Protein AF-A0A853IKZ6-F1 (afdb_monomer_lite)

Sequence (160 aa):
MAKYTKQQKENILKLLFPPENKSVPVVHKLTGIPQSTLHTWKAKVRSQQVNMPKEIPIQSWSSEQKLNVIIETAALSQPELAAYCRKKGLYVEQVDQWKREFIQPEQPSQKLKKSLQVEKQRCQQLEKELKRKEKALAEAAALLVLQKKAQSIWGQDEEA

Radius of gyration: 36.3 Å; chains: 1; bounding box: 66×55×92 Å

Structure (mmCIF, N/CA/C/O backbone):
data_AF-A0A853IKZ6-F1
#
_entry.id   AF-A0A853IKZ6-F1
#
loop_
_atom_site.group_PDB
_atom_site.id
_atom_site.type_symbol
_atom_site.label_atom_id
_atom_site.label_alt_id
_atom_site.label_comp_id
_atom_site.label_asym_id
_atom_site.label_entity_id
_atom_site.label_seq_id
_atom_site.pdbx_PDB_ins_code
_atom_site.Cartn_x
_atom_site.Cartn_y
_atom_site.Cartn_z
_atom_site.occupancy
_atom_site.B_iso_or_equiv
_atom_site.auth_seq_id
_atom_site.auth_comp_id
_atom_site.auth_asym_id
_atom_site.auth_atom_id
_atom_site.pdbx_PDB_model_num
ATOM 1 N N . MET A 1 1 ? 34.166 -40.685 -11.150 1.00 50.84 1 MET A N 1
ATOM 2 C CA . MET A 1 1 ? 33.201 -39.669 -11.634 1.00 50.84 1 MET A CA 1
ATOM 3 C C . MET A 1 1 ? 33.925 -38.739 -12.594 1.00 50.84 1 MET A C 1
ATOM 5 O O . MET A 1 1 ? 34.926 -38.157 -12.191 1.00 50.84 1 MET A O 1
ATOM 9 N N . ALA A 1 2 ? 33.485 -38.644 -13.852 1.00 55.88 2 ALA A N 1
ATOM 10 C CA . ALA A 1 2 ? 34.107 -37.749 -14.828 1.00 55.88 2 ALA A CA 1
ATOM 11 C C . ALA A 1 2 ? 33.968 -36.289 -14.360 1.00 55.88 2 ALA A C 1
ATOM 13 O O . ALA A 1 2 ? 32.857 -35.794 -14.165 1.00 55.88 2 ALA A O 1
ATOM 14 N N . LYS A 1 3 ? 35.097 -35.616 -14.119 1.00 70.88 3 LYS A N 1
ATOM 15 C CA . LYS A 1 3 ? 35.133 -34.206 -13.720 1.00 70.88 3 LYS A CA 1
ATOM 16 C C . LYS A 1 3 ? 35.151 -33.352 -14.989 1.00 70.88 3 LYS A C 1
ATOM 18 O O . LYS A 1 3 ? 36.204 -33.161 -15.583 1.00 70.88 3 LYS A O 1
ATOM 23 N N . TYR A 1 4 ? 33.988 -32.867 -15.417 1.00 79.75 4 TYR A N 1
ATOM 24 C CA . TYR A 1 4 ? 33.901 -31.892 -16.509 1.00 79.75 4 TYR A CA 1
ATOM 25 C C . TYR A 1 4 ? 34.461 -30.540 -16.053 1.00 79.75 4 TYR A C 1
ATOM 27 O O . TYR A 1 4 ? 34.154 -30.088 -14.945 1.00 79.75 4 TYR A O 1
ATOM 35 N N . THR A 1 5 ? 35.267 -29.881 -16.888 1.00 83.75 5 THR A N 1
ATOM 36 C CA . THR A 1 5 ? 35.799 -28.555 -16.549 1.00 83.75 5 THR A CA 1
ATOM 37 C C . THR A 1 5 ? 34.693 -27.498 -16.611 1.00 83.75 5 THR A C 1
ATOM 39 O O . THR A 1 5 ? 33.696 -27.646 -17.325 1.00 83.75 5 THR A O 1
ATOM 42 N N . LYS A 1 6 ? 34.848 -26.404 -15.851 1.00 81.31 6 LYS A N 1
ATOM 43 C CA . LYS A 1 6 ? 33.862 -25.306 -15.831 1.00 81.31 6 LYS A CA 1
ATOM 44 C C . LYS A 1 6 ? 33.639 -24.722 -17.2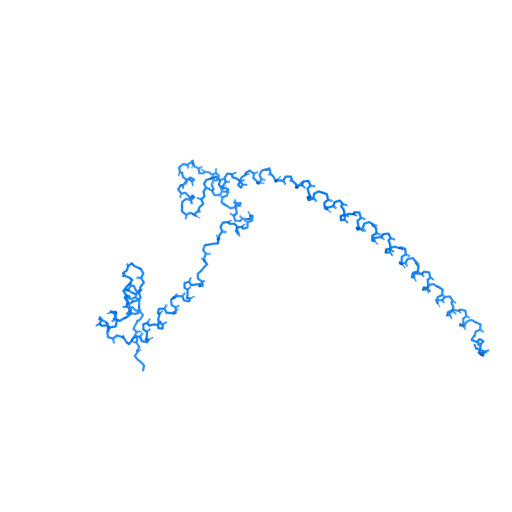34 1.00 81.31 6 LYS A C 1
ATOM 46 O O . LYS A 1 6 ? 32.497 -24.565 -17.652 1.00 81.31 6 LYS A O 1
ATOM 51 N N . GLN A 1 7 ? 34.725 -24.536 -17.986 1.00 82.44 7 GLN A N 1
ATOM 52 C CA . GLN A 1 7 ? 34.704 -24.028 -19.361 1.00 82.44 7 GLN A CA 1
ATOM 53 C C . GLN A 1 7 ? 33.936 -24.947 -20.323 1.00 82.44 7 GLN A C 1
ATOM 55 O O . GLN A 1 7 ? 33.143 -24.475 -21.135 1.00 82.44 7 GLN A O 1
ATOM 60 N N . GLN A 1 8 ? 34.111 -26.268 -20.207 1.00 83.44 8 GLN A N 1
ATOM 61 C CA . GLN A 1 8 ? 33.361 -27.230 -21.020 1.00 83.44 8 GLN A CA 1
ATOM 62 C C . GLN A 1 8 ? 31.861 -27.132 -20.743 1.00 83.44 8 GLN A C 1
ATOM 64 O O . GLN A 1 8 ? 31.060 -27.045 -21.672 1.00 83.44 8 GLN A O 1
ATOM 69 N N . LYS A 1 9 ? 31.477 -27.088 -19.462 1.00 86.31 9 LYS A N 1
ATOM 70 C CA . LYS A 1 9 ? 30.076 -26.965 -19.055 1.00 86.31 9 LYS A CA 1
ATOM 71 C C . LYS A 1 9 ? 29.431 -25.684 -19.591 1.00 86.31 9 LYS A C 1
ATOM 73 O O . LYS A 1 9 ? 28.305 -25.740 -20.073 1.00 86.31 9 LYS A O 1
ATOM 78 N N . GLU A 1 10 ? 30.127 -24.553 -19.534 1.00 84.44 10 GLU A N 1
ATOM 79 C CA . GLU A 1 10 ? 29.625 -23.270 -20.043 1.00 84.44 10 GLU A CA 1
ATOM 80 C C . GLU A 1 10 ? 29.400 -23.290 -21.556 1.00 84.44 10 GLU A C 1
ATOM 82 O O . GLU A 1 10 ? 28.337 -22.876 -22.019 1.00 84.44 10 GLU A O 1
ATOM 87 N N . ASN A 1 11 ? 30.342 -23.835 -22.329 1.00 85.88 11 ASN A N 1
ATOM 88 C CA . ASN A 1 11 ? 30.188 -23.955 -23.780 1.00 85.88 11 ASN A CA 1
ATOM 89 C C . ASN A 1 11 ? 28.994 -24.841 -24.157 1.00 85.88 11 ASN A C 1
ATOM 91 O O . ASN A 1 11 ? 28.227 -24.497 -25.049 1.00 85.88 11 ASN A O 1
ATOM 95 N N . ILE A 1 12 ? 28.779 -25.939 -23.434 1.00 87.00 12 ILE A N 1
ATOM 96 C CA . ILE A 1 12 ? 27.642 -26.841 -23.662 1.00 87.00 12 ILE A CA 1
ATOM 97 C C . ILE A 1 12 ? 26.314 -26.169 -23.305 1.00 87.00 12 ILE A C 1
ATOM 99 O O . ILE A 1 12 ? 25.321 -26.341 -24.010 1.00 87.00 12 ILE A O 1
ATOM 103 N N . LEU A 1 13 ? 26.285 -25.385 -22.227 1.00 84.94 13 LEU A N 1
ATOM 104 C CA . LEU A 1 13 ? 25.100 -24.619 -21.852 1.00 84.94 13 LEU A CA 1
ATOM 105 C C . LEU A 1 13 ? 24.757 -23.562 -22.914 1.00 84.94 13 LEU A C 1
ATOM 107 O O . LEU A 1 13 ? 23.584 -23.421 -23.238 1.00 84.94 13 LEU A O 1
ATOM 111 N N . LYS A 1 14 ? 25.742 -22.902 -23.539 1.00 85.62 14 LYS A N 1
ATOM 112 C CA . LYS A 1 14 ? 25.490 -21.978 -24.664 1.00 85.62 14 LYS A CA 1
ATOM 113 C C . LYS A 1 14 ? 24.804 -22.656 -25.859 1.00 85.62 14 LYS A C 1
ATOM 115 O O . LYS A 1 14 ? 23.977 -22.027 -26.504 1.00 85.62 14 LYS A O 1
ATOM 120 N N . LEU A 1 15 ? 25.101 -23.932 -26.122 1.00 85.00 15 LEU A N 1
ATOM 121 C CA . LEU A 1 15 ? 24.449 -24.708 -27.190 1.00 85.00 15 LEU A CA 1
ATOM 122 C C . LEU A 1 15 ? 22.997 -25.093 -26.837 1.00 85.00 15 LEU A C 1
ATOM 124 O O . LEU A 1 15 ? 22.147 -25.189 -27.719 1.00 85.00 15 LEU A O 1
ATOM 128 N N . LEU A 1 16 ? 22.713 -25.356 -25.554 1.00 85.06 16 LEU A N 1
ATOM 129 C CA . LEU A 1 16 ? 21.414 -25.848 -25.063 1.00 85.06 16 LEU A CA 1
ATOM 130 C C . LEU A 1 16 ? 20.370 -24.749 -24.802 1.00 85.06 16 LEU A C 1
ATOM 132 O O . LEU A 1 16 ? 19.183 -25.060 -24.679 1.00 85.06 16 LEU A O 1
ATOM 136 N N . PHE A 1 17 ? 20.804 -23.499 -24.660 1.00 83.19 17 PHE A N 1
ATOM 137 C CA . PHE A 1 17 ? 19.967 -22.330 -24.377 1.00 83.19 17 PHE A CA 1
ATOM 138 C C . PHE A 1 17 ? 19.986 -21.354 -25.577 1.00 83.19 17 PHE A C 1
ATOM 140 O O . PHE A 1 17 ? 20.778 -21.544 -26.503 1.00 83.19 17 PHE A O 1
ATOM 147 N N . PRO A 1 18 ? 19.095 -20.341 -25.639 1.00 80.19 18 PRO A N 1
ATOM 148 C CA . PRO A 1 18 ? 19.155 -19.317 -26.686 1.00 80.19 18 PRO A CA 1
ATOM 149 C C . PRO A 1 18 ? 20.546 -18.659 -26.733 1.00 80.19 18 PRO A C 1
ATOM 151 O O . PRO A 1 18 ? 21.093 -18.368 -25.664 1.00 80.19 18 PRO A O 1
ATOM 154 N N . PRO A 1 19 ? 21.137 -18.429 -27.924 1.00 67.44 19 PRO A N 1
ATOM 155 C CA . PRO A 1 19 ? 20.486 -18.311 -29.238 1.00 67.44 19 PRO A CA 1
ATOM 156 C C . PRO A 1 19 ? 20.360 -19.599 -30.076 1.00 67.44 19 PRO A C 1
ATOM 158 O O . PRO A 1 19 ? 19.523 -19.632 -30.970 1.00 67.44 19 PRO A O 1
ATOM 161 N N . GLU A 1 20 ? 21.137 -20.659 -29.820 1.00 77.81 20 GLU A N 1
ATOM 162 C CA . GLU A 1 20 ? 21.135 -21.853 -30.690 1.00 77.81 20 GLU A CA 1
ATOM 163 C C . GLU A 1 20 ? 20.024 -22.866 -30.368 1.00 77.81 20 GLU A C 1
ATOM 165 O O . GLU A 1 20 ? 19.547 -23.558 -31.266 1.00 77.81 20 GLU A O 1
ATOM 170 N N . ASN A 1 21 ? 19.618 -22.966 -29.095 1.00 83.31 21 ASN A N 1
ATOM 171 C CA . ASN A 1 21 ? 18.504 -23.802 -28.620 1.00 83.31 21 ASN A CA 1
ATOM 172 C C . ASN A 1 21 ? 18.532 -25.271 -29.124 1.00 83.31 21 ASN A C 1
ATOM 174 O O . ASN A 1 21 ? 17.495 -25.852 -29.460 1.00 83.31 21 ASN A O 1
ATOM 178 N N . LYS A 1 22 ? 19.719 -25.894 -29.190 1.00 85.88 22 LYS A N 1
ATOM 179 C CA . LYS A 1 22 ? 19.891 -27.274 -29.678 1.00 85.88 22 LYS A CA 1
ATOM 180 C C . LYS A 1 22 ? 19.299 -28.294 -28.699 1.00 85.88 22 LYS A C 1
ATOM 182 O O . LYS A 1 22 ? 19.368 -28.148 -27.478 1.00 85.88 22 LYS A O 1
ATOM 187 N N . SER A 1 23 ? 18.741 -29.381 -29.238 1.00 85.75 23 SER A N 1
ATOM 188 C CA . SER A 1 23 ? 18.149 -30.454 -28.429 1.00 85.75 23 SER A CA 1
ATOM 189 C C . SER A 1 23 ? 19.218 -31.312 -27.734 1.00 85.75 23 SER A C 1
ATOM 191 O O . SER A 1 23 ? 20.303 -31.538 -28.273 1.00 85.75 23 SER A O 1
ATOM 193 N N . VAL A 1 24 ? 18.900 -31.842 -26.548 1.00 87.12 24 VAL A N 1
ATOM 194 C CA . VAL A 1 24 ? 19.815 -32.668 -25.733 1.00 87.12 24 VAL A CA 1
ATOM 195 C C . VAL A 1 24 ? 20.404 -33.863 -26.508 1.00 87.12 24 VAL A C 1
ATOM 197 O O . VAL A 1 24 ? 21.612 -34.082 -26.402 1.00 87.12 24 VAL A O 1
ATOM 200 N N . PRO A 1 25 ? 19.641 -34.597 -27.346 1.00 87.25 25 PRO A N 1
ATOM 201 C CA . PRO A 1 25 ? 20.189 -35.686 -28.153 1.00 87.25 25 PRO A CA 1
ATOM 202 C C . PRO A 1 25 ? 21.209 -35.222 -29.201 1.00 87.25 25 PRO A C 1
ATOM 204 O O . PRO A 1 25 ? 22.153 -35.950 -29.496 1.00 87.25 25 PRO A O 1
ATOM 207 N N . VAL A 1 26 ? 21.056 -34.010 -29.746 1.00 87.19 26 VAL A N 1
ATOM 208 C CA . VAL A 1 26 ? 21.999 -33.433 -30.720 1.00 87.19 26 VAL A CA 1
ATOM 209 C C . VAL A 1 26 ? 23.306 -33.071 -30.022 1.00 87.19 26 VAL A C 1
ATOM 211 O O . VAL A 1 26 ? 24.382 -33.437 -30.484 1.00 87.19 26 VAL A O 1
ATOM 214 N N . VAL A 1 27 ? 23.222 -32.426 -28.859 1.00 87.31 27 VAL A N 1
ATOM 215 C CA . VAL A 1 27 ? 24.400 -32.060 -28.059 1.00 87.31 27 VAL A CA 1
ATOM 216 C C . VAL A 1 27 ? 25.133 -33.298 -27.535 1.00 87.31 27 VAL A C 1
ATOM 218 O O . VAL A 1 27 ? 26.362 -33.313 -27.514 1.00 87.31 27 VAL A O 1
ATOM 221 N N . HIS A 1 28 ? 24.408 -34.363 -27.189 1.00 89.50 28 HIS A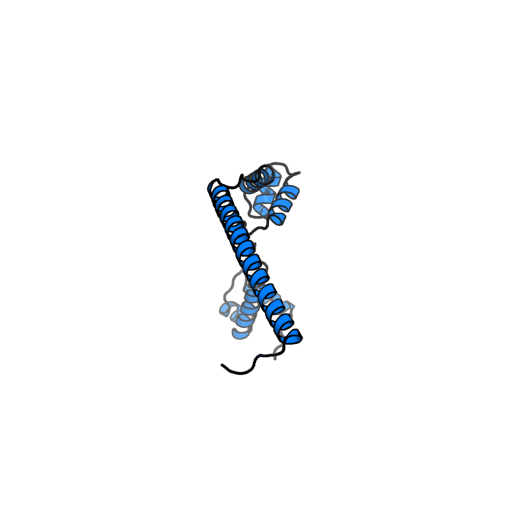 N 1
ATOM 222 C CA . HIS A 1 28 ? 24.997 -35.657 -26.840 1.00 89.50 28 HIS A CA 1
ATOM 223 C C . HIS A 1 28 ? 25.836 -36.232 -27.988 1.00 89.50 28 HIS A C 1
ATOM 225 O O . HIS A 1 28 ? 26.990 -36.589 -27.766 1.00 89.50 28 HIS A O 1
ATOM 231 N N . LYS A 1 29 ? 25.300 -36.253 -29.218 1.00 88.50 29 LYS A N 1
ATOM 232 C CA . LYS A 1 29 ? 26.039 -36.728 -30.401 1.00 88.50 29 LYS A CA 1
ATOM 233 C C . LYS A 1 29 ? 27.295 -35.898 -30.684 1.00 88.50 29 LYS A C 1
ATOM 235 O O . LYS A 1 29 ? 28.299 -36.455 -31.101 1.00 88.50 29 LYS A O 1
ATOM 240 N N . LEU A 1 30 ? 27.243 -34.588 -30.442 1.00 85.38 30 LEU A N 1
ATOM 241 C CA . LEU A 1 30 ? 28.361 -33.675 -30.705 1.00 85.38 30 LEU A CA 1
ATOM 242 C C . LEU A 1 30 ? 29.462 -33.717 -29.636 1.00 85.38 30 LEU A C 1
ATOM 244 O O . LEU A 1 30 ? 30.624 -33.492 -29.950 1.00 85.38 30 LEU A O 1
ATOM 248 N N . THR A 1 31 ? 29.104 -33.949 -28.372 1.00 84.50 31 THR A N 1
ATOM 249 C CA . THR A 1 31 ? 30.030 -33.792 -27.232 1.00 84.50 31 THR A CA 1
ATOM 250 C C . THR A 1 31 ? 30.366 -35.101 -26.523 1.00 84.50 31 THR A C 1
ATOM 252 O O . THR A 1 31 ? 31.252 -35.123 -25.673 1.00 84.50 31 THR A O 1
ATOM 255 N N . GLY A 1 32 ? 29.646 -36.187 -26.823 1.00 84.06 32 GLY A N 1
ATOM 256 C CA . GLY A 1 32 ? 29.798 -37.490 -26.172 1.00 84.06 32 GLY A CA 1
ATOM 257 C C . GLY A 1 32 ? 29.321 -37.532 -24.714 1.00 84.06 32 GLY A C 1
ATOM 258 O O . GLY A 1 32 ? 29.459 -38.554 -24.047 1.00 84.06 32 GLY A O 1
ATOM 259 N N . ILE A 1 33 ? 28.753 -36.443 -24.185 1.00 87.19 33 ILE A N 1
ATOM 260 C CA . ILE A 1 33 ? 28.336 -36.357 -22.779 1.00 87.19 33 ILE A CA 1
ATOM 261 C C . ILE A 1 33 ? 26.990 -37.047 -22.585 1.00 87.19 33 ILE A C 1
ATOM 263 O O . ILE A 1 33 ? 26.066 -36.749 -23.342 1.00 87.19 33 ILE A O 1
ATOM 267 N N . PRO A 1 34 ? 26.828 -37.908 -21.562 1.00 90.19 34 PRO A N 1
ATOM 268 C CA . PRO A 1 34 ? 25.575 -38.610 -21.309 1.00 90.19 34 PRO A CA 1
ATOM 269 C C . PRO A 1 34 ? 24.367 -37.673 -21.246 1.00 90.19 34 PRO A C 1
ATOM 271 O O . PRO A 1 34 ? 24.408 -36.618 -20.604 1.00 90.19 34 PRO A O 1
ATOM 274 N N . GLN A 1 35 ? 23.262 -38.088 -21.868 1.00 88.31 35 GLN A N 1
ATOM 275 C CA . GLN A 1 35 ? 22.023 -37.304 -21.898 1.00 88.31 35 GLN A CA 1
ATOM 276 C C . GLN A 1 35 ? 21.519 -36.963 -20.486 1.00 88.31 35 GLN A C 1
ATOM 278 O O . GLN A 1 35 ? 21.061 -35.846 -20.252 1.00 88.31 35 GLN A O 1
ATOM 283 N N . SER A 1 36 ? 21.680 -37.872 -19.519 1.00 87.88 36 SER A N 1
ATOM 284 C CA . SER A 1 36 ? 21.314 -37.664 -18.108 1.00 87.88 36 SER A CA 1
ATOM 285 C C . SER A 1 36 ? 22.020 -36.456 -17.475 1.00 87.88 36 SER A C 1
ATOM 287 O O . SER A 1 36 ? 21.391 -35.655 -16.775 1.00 87.88 36 SER A O 1
ATOM 289 N N . THR A 1 37 ? 23.305 -36.261 -17.777 1.00 88.81 37 THR A N 1
ATOM 290 C CA . THR A 1 37 ? 24.100 -35.119 -17.305 1.00 88.81 37 THR A CA 1
ATOM 291 C C . THR A 1 37 ? 23.611 -33.813 -17.932 1.00 88.81 37 THR A C 1
ATOM 293 O O . THR A 1 37 ? 23.432 -32.818 -17.228 1.00 88.81 37 THR A O 1
ATOM 296 N N . LEU A 1 38 ? 23.330 -33.823 -19.239 1.00 88.69 38 LEU A N 1
ATOM 297 C CA . LEU A 1 38 ? 22.808 -32.661 -19.965 1.00 88.69 38 LEU A CA 1
ATOM 298 C C . LEU A 1 38 ? 21.415 -32.252 -19.457 1.00 88.69 38 LEU A C 1
ATOM 300 O O . LEU A 1 38 ? 21.166 -31.066 -19.235 1.00 88.69 38 LEU A O 1
ATOM 304 N N . HIS A 1 39 ? 20.528 -33.220 -19.196 1.00 89.62 39 HIS A N 1
ATOM 305 C CA . HIS A 1 39 ? 19.215 -32.974 -18.591 1.00 89.62 39 HIS A CA 1
ATOM 306 C C . HIS A 1 39 ? 19.335 -32.373 -17.186 1.00 89.62 39 HIS A C 1
ATOM 308 O O . HIS A 1 39 ? 18.675 -31.375 -16.890 1.00 89.62 39 HIS A O 1
ATOM 314 N N . THR A 1 40 ? 20.229 -32.909 -16.351 1.00 89.06 40 THR A N 1
ATOM 315 C CA . THR A 1 40 ? 20.497 -32.381 -15.002 1.00 89.06 40 THR A CA 1
ATOM 316 C C . THR A 1 40 ? 21.009 -30.940 -15.048 1.00 89.06 40 THR A C 1
ATOM 318 O O . THR A 1 40 ? 20.573 -30.087 -14.272 1.00 89.06 40 THR A O 1
ATOM 321 N N . TRP A 1 41 ? 21.921 -30.623 -15.972 1.00 89.62 41 TRP A N 1
ATOM 322 C CA . TRP A 1 41 ? 22.443 -29.264 -16.127 1.00 89.62 41 TRP A CA 1
ATOM 323 C C . TRP A 1 41 ? 21.384 -28.284 -16.630 1.00 89.62 41 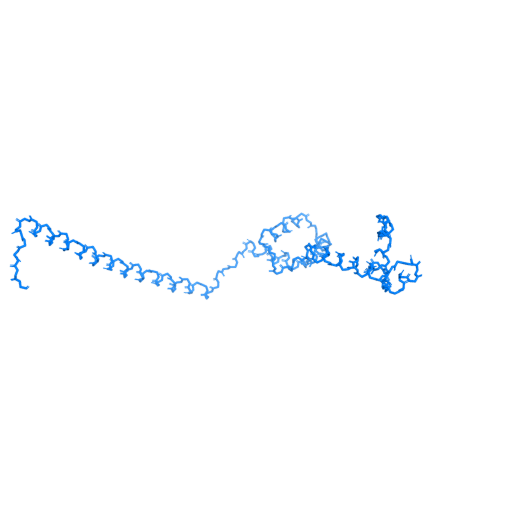TRP A C 1
ATOM 325 O O . TRP A 1 41 ? 21.276 -27.187 -16.081 1.00 89.62 41 TRP A O 1
ATOM 335 N N . LYS A 1 42 ? 20.561 -28.688 -17.605 1.00 86.50 42 LYS A N 1
ATOM 336 C CA . LYS A 1 42 ? 19.439 -27.882 -18.102 1.00 86.50 42 LYS A CA 1
ATOM 337 C C . LYS A 1 42 ? 18.418 -27.597 -16.998 1.00 86.50 42 LYS A C 1
ATOM 339 O O . LYS A 1 42 ? 17.971 -26.460 -16.866 1.00 86.50 42 LYS A O 1
ATOM 344 N N . ALA A 1 43 ? 18.097 -28.593 -16.171 1.00 84.94 43 ALA A N 1
ATOM 345 C CA . ALA A 1 43 ? 17.204 -28.431 -15.025 1.00 84.94 43 ALA A CA 1
ATOM 346 C C . ALA A 1 43 ? 17.772 -27.452 -13.984 1.00 84.94 43 ALA A C 1
ATOM 348 O O . ALA A 1 43 ? 17.054 -26.556 -13.547 1.00 84.94 43 ALA A O 1
ATOM 349 N N . LYS A 1 44 ? 19.069 -27.558 -13.657 1.00 85.06 44 LYS A N 1
ATOM 350 C CA . LYS A 1 44 ? 19.742 -26.673 -12.691 1.00 85.06 44 LYS A CA 1
ATOM 351 C C . LYS A 1 44 ? 19.777 -25.209 -13.140 1.00 85.06 44 LYS A C 1
ATOM 353 O O . LYS A 1 44 ? 19.602 -24.314 -12.319 1.00 85.06 44 LYS A O 1
ATOM 358 N N . VAL A 1 45 ? 19.990 -24.956 -14.431 1.00 82.44 45 VAL A N 1
ATOM 359 C CA . VAL A 1 45 ? 19.948 -23.590 -14.977 1.00 82.44 45 VAL A CA 1
ATOM 360 C C . VAL A 1 45 ? 18.515 -23.068 -15.011 1.00 82.44 45 VAL A C 1
ATOM 362 O O . VAL A 1 45 ? 18.281 -21.932 -14.621 1.00 82.44 45 VAL A O 1
ATOM 365 N N . ARG A 1 46 ? 17.532 -23.902 -15.374 1.00 79.25 46 ARG A N 1
ATOM 366 C CA . ARG A 1 46 ? 16.119 -23.500 -15.362 1.00 79.25 46 ARG A CA 1
ATOM 367 C C . ARG A 1 46 ? 15.629 -23.164 -13.953 1.00 79.25 46 ARG A C 1
ATOM 369 O O . ARG A 1 46 ? 14.944 -22.165 -13.788 1.00 79.25 46 ARG A O 1
ATOM 376 N N . SER A 1 47 ? 16.014 -23.934 -12.934 1.00 73.75 47 SER A N 1
ATOM 377 C CA . SER A 1 47 ? 15.689 -23.613 -11.537 1.00 73.75 47 SER A CA 1
ATOM 378 C C . SER A 1 47 ? 16.385 -22.336 -11.057 1.00 73.75 47 SER A C 1
ATOM 380 O O . SER A 1 47 ? 15.798 -21.566 -10.308 1.00 73.75 47 SER A O 1
ATOM 382 N N . GLN A 1 48 ? 17.613 -22.073 -11.515 1.00 69.12 48 GLN A N 1
ATOM 383 C CA . GLN A 1 48 ? 18.317 -20.820 -11.221 1.00 69.12 48 GLN A CA 1
ATOM 384 C C . GLN A 1 48 ? 17.693 -19.613 -11.941 1.00 69.12 48 GLN A C 1
ATOM 386 O O . GLN A 1 48 ? 17.571 -18.559 -11.332 1.00 69.12 48 GLN A O 1
ATOM 391 N N . GLN A 1 49 ? 17.231 -19.767 -13.186 1.00 58.66 49 GLN A N 1
ATOM 392 C CA . GLN A 1 49 ? 16.500 -18.725 -13.918 1.00 58.66 49 GLN A CA 1
ATOM 393 C C . GLN A 1 49 ? 15.109 -18.459 -13.330 1.00 58.66 49 GLN A C 1
ATOM 395 O O . GLN A 1 49 ? 14.651 -17.325 -13.355 1.00 58.66 49 GLN A O 1
ATOM 400 N N . VAL A 1 50 ? 14.437 -19.471 -12.771 1.00 56.44 50 VAL A N 1
ATOM 401 C CA . VAL A 1 50 ? 13.167 -19.286 -12.043 1.00 56.44 50 VAL A CA 1
ATOM 402 C C . VAL A 1 50 ? 13.370 -18.507 -10.735 1.00 56.44 50 VAL A C 1
ATOM 404 O O . VAL A 1 50 ? 12.459 -17.797 -10.322 1.00 56.44 50 VAL A O 1
ATOM 407 N N . ASN A 1 51 ? 14.564 -18.590 -10.136 1.00 53.25 51 ASN A N 1
ATOM 408 C CA . ASN A 1 51 ? 14.964 -17.818 -8.955 1.00 53.25 51 ASN A CA 1
ATOM 409 C C . ASN A 1 51 ? 15.593 -16.449 -9.280 1.00 53.25 51 ASN A C 1
ATOM 411 O O . ASN A 1 51 ? 15.928 -15.714 -8.352 1.00 53.25 51 ASN A O 1
ATOM 415 N N . MET A 1 52 ? 15.766 -16.082 -10.556 1.00 46.66 52 MET A N 1
ATOM 416 C CA . MET A 1 52 ? 16.021 -14.680 -10.898 1.00 46.66 52 MET A CA 1
ATOM 417 C C . MET A 1 52 ? 14.713 -13.905 -10.709 1.00 46.66 52 MET A C 1
ATOM 419 O O . MET A 1 52 ? 13.655 -14.442 -11.053 1.00 46.66 52 MET A O 1
ATOM 423 N N . PRO A 1 53 ? 14.746 -12.672 -10.167 1.00 45.31 53 PRO A N 1
ATOM 424 C CA . PRO A 1 53 ? 13.544 -11.866 -10.025 1.00 45.31 53 PRO A CA 1
ATOM 425 C C . PRO A 1 53 ? 12.900 -11.729 -11.404 1.00 45.31 53 PRO A C 1
ATOM 427 O O . PRO A 1 53 ? 13.455 -11.087 -12.294 1.00 45.31 53 PRO A O 1
ATOM 430 N N . LYS A 1 54 ? 11.756 -12.386 -11.608 1.00 54.00 54 LYS A N 1
ATOM 431 C CA . LYS A 1 54 ? 10.903 -12.093 -12.758 1.00 54.00 54 LYS A CA 1
ATOM 432 C C . LYS A 1 54 ? 10.548 -10.616 -12.651 1.00 54.00 54 LYS A C 1
ATOM 434 O O . LYS A 1 54 ? 10.223 -10.164 -11.553 1.00 54.00 54 LYS A O 1
ATOM 439 N N . GLU A 1 55 ? 10.647 -9.883 -13.757 1.00 55.62 55 GLU A N 1
ATOM 440 C CA . GLU A 1 55 ? 10.217 -8.487 -13.815 1.00 55.62 55 GLU A CA 1
ATOM 441 C C . GLU A 1 55 ? 8.819 -8.390 -13.199 1.00 55.62 55 GLU A C 1
ATOM 443 O O . GLU A 1 55 ? 7.876 -9.047 -13.646 1.00 55.62 55 GLU A O 1
ATOM 448 N N . ILE A 1 56 ? 8.732 -7.672 -12.078 1.00 58.59 56 ILE A N 1
ATOM 449 C CA . ILE A 1 56 ? 7.506 -7.548 -11.298 1.00 58.59 56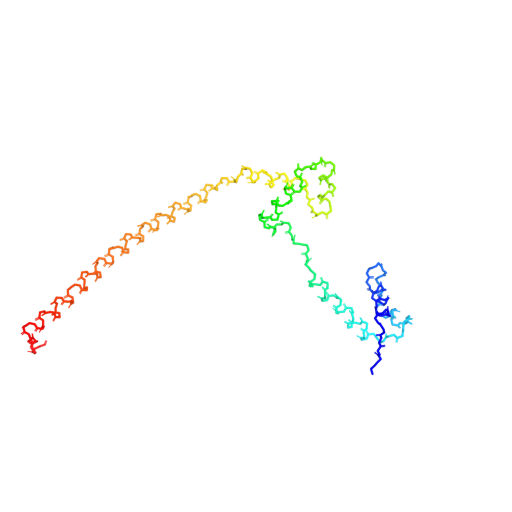 ILE A CA 1
ATOM 450 C C . ILE A 1 56 ? 6.472 -6.899 -12.224 1.00 58.59 56 ILE A C 1
ATOM 452 O O . ILE A 1 56 ? 6.761 -5.821 -12.759 1.00 58.59 56 ILE A O 1
ATOM 456 N N . PRO A 1 57 ? 5.286 -7.510 -12.425 1.00 63.19 57 PRO A N 1
ATOM 457 C CA . PRO A 1 57 ? 4.230 -6.895 -13.212 1.00 63.19 57 PRO A CA 1
ATOM 458 C C . PRO A 1 57 ? 3.983 -5.468 -12.727 1.00 63.19 57 PRO A C 1
ATOM 460 O O . PRO A 1 57 ? 3.903 -5.226 -11.522 1.00 63.19 57 PRO A O 1
ATOM 463 N N . ILE A 1 58 ? 3.840 -4.528 -13.656 1.00 63.34 58 ILE A N 1
ATOM 464 C CA . ILE A 1 58 ? 3.715 -3.085 -13.381 1.00 63.34 58 ILE A CA 1
ATOM 465 C C . ILE A 1 58 ? 2.575 -2.786 -12.386 1.00 63.34 58 ILE A C 1
ATOM 467 O O . ILE A 1 58 ? 2.655 -1.867 -11.574 1.00 63.34 58 ILE A O 1
ATOM 471 N N . GLN A 1 59 ? 1.533 -3.622 -12.386 1.00 63.06 59 GLN A N 1
ATOM 472 C CA . GLN A 1 59 ? 0.391 -3.545 -11.470 1.00 63.06 59 GLN A CA 1
ATOM 473 C C . GLN A 1 59 ? 0.738 -3.857 -10.000 1.00 63.06 59 GLN A C 1
ATOM 475 O O . GLN A 1 59 ? 0.013 -3.447 -9.100 1.00 63.06 59 GLN A O 1
ATOM 480 N N . SER A 1 60 ? 1.849 -4.550 -9.753 1.00 71.62 60 SER A N 1
ATOM 481 C CA . SER A 1 60 ? 2.363 -4.891 -8.418 1.00 71.62 60 SER A CA 1
ATOM 482 C C . SER A 1 60 ? 3.513 -3.993 -7.949 1.00 71.62 60 SER A C 1
ATOM 484 O O . SER A 1 60 ? 4.166 -4.305 -6.956 1.00 71.62 60 SER A O 1
ATOM 486 N N . TRP A 1 61 ? 3.776 -2.881 -8.643 1.00 81.12 61 TRP A N 1
ATOM 487 C CA . TRP A 1 61 ? 4.802 -1.931 -8.218 1.00 81.12 61 TRP A CA 1
ATOM 488 C C . TRP A 1 61 ? 4.373 -1.165 -6.971 1.00 81.12 61 TRP A C 1
ATOM 490 O O . TRP A 1 61 ? 3.251 -0.651 -6.897 1.00 81.12 61 TRP A O 1
ATOM 500 N N . SER A 1 62 ? 5.291 -1.051 -6.011 1.00 83.50 62 SER A N 1
ATOM 501 C CA . SER A 1 62 ? 5.075 -0.232 -4.820 1.00 83.50 62 SER A CA 1
ATOM 502 C C . SER A 1 62 ? 4.996 1.255 -5.182 1.00 83.50 62 SER A C 1
ATOM 504 O O . SER A 1 62 ? 5.499 1.697 -6.220 1.00 83.50 62 SER A O 1
ATOM 506 N N . SER A 1 63 ? 4.373 2.055 -4.314 1.00 84.50 63 SER A N 1
ATOM 507 C CA . SER A 1 63 ? 4.349 3.519 -4.449 1.00 84.50 63 SER A CA 1
ATOM 508 C C . SER A 1 63 ? 5.760 4.112 -4.530 1.00 84.50 63 SER A C 1
ATOM 510 O O . SER A 1 63 ? 5.995 5.015 -5.326 1.00 84.50 63 SER A O 1
ATOM 512 N N . GLU A 1 64 ? 6.714 3.556 -3.780 1.00 86.81 64 GLU A N 1
ATOM 513 C CA . GLU A 1 64 ? 8.130 3.942 -3.814 1.00 86.81 64 GLU A CA 1
ATOM 514 C C . GLU A 1 64 ? 8.776 3.679 -5.182 1.00 86.81 64 GLU A C 1
ATOM 516 O O . GLU A 1 64 ? 9.478 4.533 -5.718 1.00 86.81 64 GLU A O 1
ATOM 521 N N . GLN A 1 65 ? 8.505 2.521 -5.794 1.00 88.00 65 GLN A N 1
ATOM 522 C CA . GLN A 1 65 ? 9.024 2.187 -7.125 1.00 88.00 65 GLN A CA 1
ATOM 523 C C . GLN A 1 65 ? 8.465 3.122 -8.200 1.00 88.00 65 GLN A C 1
ATOM 525 O O . GLN A 1 65 ? 9.213 3.591 -9.060 1.00 88.00 65 GLN A O 1
ATOM 530 N N . LYS A 1 66 ? 7.165 3.434 -8.131 1.00 89.00 66 LYS A N 1
ATOM 531 C CA . LYS A 1 66 ? 6.532 4.412 -9.027 1.00 89.00 66 LYS A CA 1
ATOM 532 C C . LYS A 1 66 ? 7.142 5.804 -8.849 1.00 89.00 66 LYS A C 1
ATOM 534 O O . LYS A 1 66 ? 7.437 6.462 -9.843 1.00 89.00 66 LYS A O 1
ATOM 539 N N . LEU A 1 67 ? 7.387 6.224 -7.606 1.00 89.44 67 LEU A N 1
ATOM 540 C CA . LEU A 1 67 ? 8.012 7.510 -7.299 1.00 89.44 67 LEU A CA 1
ATOM 541 C C . LEU A 1 67 ? 9.434 7.606 -7.864 1.00 89.44 67 LEU A C 1
ATOM 543 O O . LEU A 1 67 ? 9.765 8.607 -8.493 1.00 89.44 67 LEU A O 1
ATOM 547 N N . ASN A 1 68 ? 10.251 6.563 -7.708 1.00 91.44 68 ASN A N 1
ATOM 548 C CA . ASN A 1 68 ? 11.610 6.545 -8.255 1.00 91.44 68 ASN A CA 1
ATOM 549 C C . ASN A 1 68 ? 11.610 6.748 -9.772 1.00 91.44 68 ASN A C 1
ATOM 551 O O . ASN A 1 68 ? 12.380 7.554 -10.285 1.00 91.44 68 ASN A O 1
ATOM 555 N N . VAL A 1 69 ? 10.693 6.094 -10.490 1.00 90.38 69 VAL A N 1
ATOM 556 C CA . VAL A 1 69 ? 10.548 6.301 -11.937 1.00 90.38 69 VAL A CA 1
ATOM 557 C C . VAL A 1 69 ? 10.114 7.726 -12.271 1.00 90.38 69 VAL A C 1
ATOM 559 O O . VAL A 1 69 ? 10.620 8.312 -13.227 1.00 90.38 69 VAL A O 1
ATOM 562 N N . ILE A 1 70 ? 9.214 8.324 -11.490 1.00 90.69 70 ILE A N 1
ATOM 563 C CA . ILE A 1 70 ? 8.818 9.725 -11.684 1.00 90.69 70 ILE A CA 1
ATOM 564 C C . ILE A 1 70 ? 10.018 10.664 -11.504 1.00 90.69 70 ILE A C 1
ATOM 566 O O . ILE A 1 70 ? 10.190 11.574 -12.311 1.00 90.69 70 ILE A O 1
ATOM 570 N N . ILE A 1 71 ? 10.860 10.426 -10.496 1.00 91.00 71 ILE A N 1
ATOM 571 C CA . ILE A 1 71 ? 12.065 11.224 -10.226 1.00 91.00 71 ILE A CA 1
ATOM 572 C C . ILE A 1 71 ? 13.090 11.054 -11.353 1.00 91.00 71 ILE A C 1
ATOM 574 O O . ILE A 1 71 ? 13.582 12.044 -11.888 1.00 91.00 71 ILE A O 1
ATOM 578 N N . GLU A 1 72 ? 13.375 9.816 -11.764 1.00 89.69 72 GLU A N 1
ATOM 579 C CA . GLU A 1 72 ? 14.316 9.517 -12.853 1.00 89.69 72 GLU A CA 1
ATOM 580 C C . GLU A 1 72 ? 13.866 10.125 -14.189 1.00 89.69 72 GLU A C 1
ATOM 582 O O . GLU A 1 72 ? 14.691 10.577 -14.980 1.00 89.69 72 GLU A O 1
ATOM 587 N N . THR A 1 73 ? 12.554 10.172 -14.438 1.00 91.25 73 THR A N 1
ATOM 588 C CA . THR A 1 73 ? 11.978 10.733 -15.669 1.00 91.25 73 TH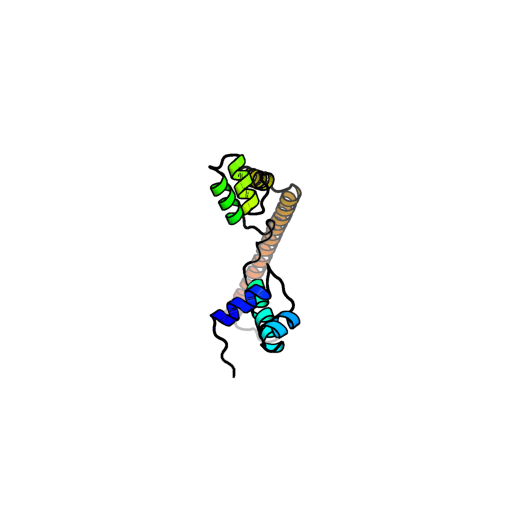R A CA 1
ATOM 589 C C . THR A 1 73 ? 11.705 12.236 -15.597 1.00 91.25 73 THR A C 1
ATOM 591 O O . THR A 1 73 ? 11.283 12.813 -16.599 1.00 91.25 73 THR A O 1
ATOM 594 N N . ALA A 1 74 ? 11.941 12.896 -14.457 1.00 87.75 74 ALA A N 1
ATOM 595 C CA . ALA A 1 74 ? 11.630 14.315 -14.274 1.00 87.75 74 ALA A CA 1
ATOM 596 C C . ALA A 1 74 ? 12.510 15.242 -15.129 1.00 87.75 74 ALA A C 1
ATOM 598 O O . ALA A 1 74 ? 12.031 16.271 -15.597 1.00 87.75 74 ALA A O 1
ATOM 599 N N . ALA A 1 75 ? 13.776 14.871 -15.344 1.00 90.19 75 ALA A N 1
ATOM 600 C CA . ALA A 1 75 ? 14.738 15.653 -16.125 1.00 90.19 75 ALA A CA 1
ATOM 601 C C . ALA A 1 75 ? 14.833 15.227 -17.604 1.00 90.19 75 ALA A C 1
ATOM 603 O O . ALA A 1 75 ? 15.580 15.838 -18.363 1.00 90.19 75 ALA A O 1
ATOM 604 N N . LEU A 1 76 ? 14.113 14.174 -18.011 1.00 91.00 76 LEU A N 1
ATOM 605 C CA . LEU A 1 76 ? 14.195 13.623 -19.364 1.00 91.00 76 LEU A CA 1
ATOM 606 C C . LEU A 1 76 ? 13.286 14.380 -20.335 1.00 91.00 76 LEU A C 1
ATOM 608 O O . LEU A 1 76 ? 12.136 14.696 -20.027 1.00 91.00 76 LEU A O 1
ATOM 612 N N . SER A 1 77 ? 13.776 14.595 -21.552 1.00 90.44 77 SER A N 1
ATOM 613 C CA . SER A 1 77 ? 12.956 15.073 -22.667 1.00 90.44 77 SER A CA 1
ATOM 614 C C . SER A 1 77 ? 11.985 13.985 -23.160 1.00 90.44 77 SER A C 1
ATOM 616 O O . SER A 1 77 ? 12.174 12.796 -22.904 1.00 90.44 77 SER A O 1
ATOM 618 N N . GLN A 1 78 ? 10.939 14.359 -23.909 1.00 87.31 78 GLN A N 1
ATOM 619 C CA . GLN A 1 78 ? 9.965 13.400 -24.467 1.00 87.31 78 GLN A CA 1
ATOM 620 C C . GLN A 1 78 ? 10.583 12.186 -25.202 1.00 87.31 78 GLN A C 1
ATOM 622 O O . GLN A 1 78 ? 10.155 11.059 -24.930 1.00 87.31 78 GLN A O 1
ATOM 627 N N . PRO A 1 79 ? 11.578 12.343 -26.104 1.00 88.56 79 PRO A N 1
ATOM 628 C CA . PRO A 1 79 ? 12.184 11.192 -26.778 1.00 88.56 79 PRO A CA 1
ATOM 629 C C . PRO A 1 79 ? 12.998 10.304 -25.824 1.00 88.56 79 PRO A C 1
ATOM 631 O O . PRO A 1 79 ? 12.990 9.078 -25.961 1.00 88.56 79 PRO A O 1
ATOM 634 N N . GLU A 1 80 ? 13.664 10.895 -24.833 1.00 90.31 80 GLU A N 1
ATOM 635 C CA . GLU A 1 80 ? 14.444 10.167 -23.827 1.00 90.31 80 GLU A CA 1
ATOM 636 C C . GLU A 1 80 ? 13.542 9.397 -22.865 1.00 90.31 80 GLU A C 1
ATOM 638 O O . GLU A 1 80 ? 13.832 8.248 -22.532 1.00 90.31 80 GLU A O 1
ATOM 643 N N . LEU A 1 81 ? 12.408 9.986 -22.483 1.00 90.00 81 LEU A N 1
ATOM 644 C CA . LEU A 1 81 ? 11.380 9.339 -21.681 1.00 90.00 81 LEU A CA 1
ATOM 645 C C . LEU A 1 81 ? 10.810 8.127 -22.428 1.00 90.00 81 LEU A C 1
ATOM 647 O O . LEU A 1 81 ? 10.743 7.037 -21.863 1.00 90.00 81 LEU A O 1
ATOM 651 N N . ALA A 1 82 ? 10.491 8.259 -23.719 1.00 88.31 82 ALA A N 1
ATOM 652 C CA . ALA A 1 82 ? 10.031 7.129 -24.528 1.00 88.31 82 ALA A CA 1
ATOM 653 C C . ALA A 1 82 ? 11.084 6.006 -24.619 1.00 88.31 82 ALA A C 1
ATOM 655 O O . ALA A 1 82 ? 10.744 4.823 -24.534 1.00 88.31 82 ALA A O 1
ATOM 656 N N . ALA A 1 83 ? 12.369 6.352 -24.754 1.00 91.25 83 ALA A N 1
ATOM 657 C CA . ALA A 1 83 ? 13.461 5.379 -24.747 1.00 91.25 83 ALA A CA 1
ATOM 658 C C . ALA A 1 83 ? 13.629 4.695 -23.378 1.00 91.25 83 ALA A C 1
ATOM 660 O O . ALA A 1 83 ? 13.823 3.479 -23.318 1.00 91.25 83 ALA A O 1
ATOM 661 N N . TYR A 1 84 ? 13.517 5.451 -22.285 1.00 90.38 84 TYR A N 1
ATOM 662 C CA . TYR A 1 84 ? 13.542 4.939 -20.916 1.00 90.38 84 TYR A CA 1
ATOM 663 C C . TYR A 1 84 ? 12.382 3.965 -20.664 1.00 90.38 84 TYR A C 1
ATOM 665 O O . TYR A 1 84 ? 12.599 2.838 -20.216 1.00 90.38 84 TYR A O 1
ATOM 673 N N . CYS A 1 85 ? 11.162 4.357 -21.036 1.00 89.25 85 CYS A N 1
ATOM 674 C CA . CYS A 1 85 ? 9.957 3.548 -20.900 1.00 89.25 85 CYS A CA 1
ATOM 675 C C . CYS A 1 85 ? 10.079 2.216 -21.654 1.00 89.25 85 CYS A C 1
ATOM 677 O O . CYS A 1 85 ? 9.833 1.166 -21.067 1.00 89.25 85 CYS A O 1
ATOM 679 N N . ARG A 1 86 ? 10.596 2.219 -22.893 1.00 89.25 86 ARG A N 1
ATOM 680 C CA . ARG A 1 86 ? 10.864 0.983 -23.657 1.00 89.25 86 ARG A CA 1
ATOM 681 C C . ARG A 1 86 ? 11.853 0.048 -22.959 1.00 89.25 86 ARG A C 1
ATOM 683 O O . ARG A 1 86 ? 11.645 -1.159 -22.972 1.00 89.25 86 ARG A O 1
ATOM 690 N N . LYS A 1 87 ? 12.908 0.585 -22.335 1.00 87.62 87 LYS A N 1
ATOM 691 C CA . LYS A 1 87 ? 13.899 -0.218 -21.591 1.00 87.62 87 LYS A CA 1
ATOM 692 C C . LYS A 1 87 ? 13.325 -0.838 -20.317 1.00 87.62 87 LYS A C 1
ATOM 694 O O . LYS A 1 87 ? 13.794 -1.888 -19.900 1.00 87.62 87 LYS A O 1
ATOM 699 N N . LYS A 1 88 ? 12.356 -0.172 -19.689 1.00 84.19 88 LYS A N 1
ATOM 700 C CA . LYS A 1 88 ? 11.730 -0.587 -18.424 1.00 84.19 88 LYS A CA 1
ATOM 701 C C . LYS A 1 88 ? 10.403 -1.334 -18.616 1.00 84.19 88 LYS A C 1
ATOM 703 O O . LYS A 1 88 ? 9.795 -1.719 -17.625 1.00 84.19 88 LYS A O 1
ATOM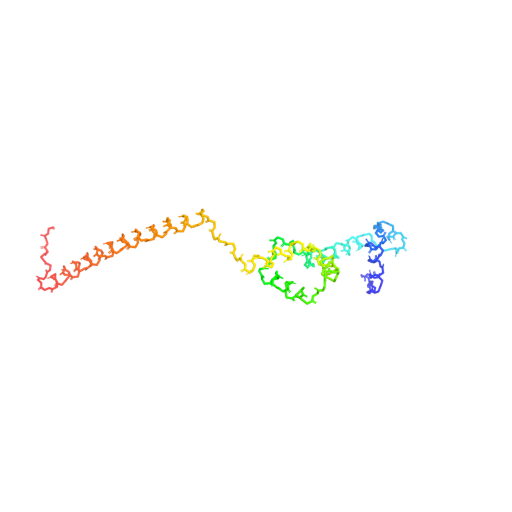 708 N N . GLY A 1 89 ? 9.946 -1.508 -19.858 1.00 85.12 89 GLY A N 1
ATOM 709 C CA . GLY A 1 89 ? 8.651 -2.120 -20.173 1.00 85.12 89 GLY A CA 1
ATOM 710 C C . GLY A 1 89 ? 7.439 -1.251 -19.815 1.00 85.12 89 GLY A C 1
ATOM 711 O O . GLY A 1 89 ? 6.344 -1.776 -19.662 1.00 85.12 89 GLY A O 1
ATOM 712 N N . LEU A 1 90 ? 7.624 0.060 -19.660 1.00 87.00 90 LEU A N 1
ATOM 713 C CA . LEU A 1 90 ? 6.581 1.014 -19.282 1.00 87.00 90 LEU A CA 1
ATOM 714 C C . LEU A 1 90 ? 6.020 1.754 -20.499 1.00 87.00 90 LEU A C 1
ATOM 716 O O . LEU A 1 90 ? 6.682 1.874 -21.531 1.00 87.00 90 LEU A O 1
ATOM 720 N N . TYR A 1 91 ? 4.830 2.328 -20.339 1.00 87.44 91 TYR A N 1
ATOM 721 C CA . TYR A 1 91 ? 4.268 3.306 -21.270 1.00 87.44 91 TYR A CA 1
ATOM 722 C C . TYR A 1 91 ? 4.379 4.722 -20.704 1.00 87.44 91 TYR A C 1
ATOM 724 O O . TYR A 1 91 ? 4.254 4.934 -19.499 1.00 87.44 91 TYR A O 1
ATOM 732 N N . VAL A 1 92 ? 4.572 5.705 -21.587 1.00 88.81 92 VAL A N 1
ATOM 733 C CA . VAL A 1 92 ? 4.644 7.131 -21.215 1.00 88.81 92 VAL A CA 1
ATOM 734 C C . VAL A 1 92 ? 3.383 7.564 -20.460 1.00 88.81 92 VAL A C 1
ATOM 736 O O . VAL A 1 92 ? 3.469 8.180 -19.402 1.00 88.81 92 VAL A O 1
ATOM 739 N N . GLU A 1 93 ? 2.221 7.131 -20.947 1.00 87.88 93 GLU A N 1
ATOM 740 C CA . GLU A 1 93 ? 0.912 7.401 -20.346 1.00 87.88 93 GLU A CA 1
ATOM 741 C C . GLU A 1 93 ? 0.809 6.910 -18.896 1.00 87.88 93 GLU A C 1
ATOM 743 O O . GLU A 1 93 ? 0.179 7.567 -18.073 1.00 87.88 93 GLU A O 1
ATOM 748 N N . GLN A 1 94 ? 1.465 5.794 -18.553 1.00 88.31 94 GLN A N 1
ATOM 749 C CA . GLN A 1 94 ? 1.476 5.267 -17.184 1.00 88.31 94 GLN A CA 1
ATOM 750 C C . GLN A 1 94 ? 2.297 6.154 -16.250 1.00 88.31 94 GLN A C 1
ATOM 752 O O . GLN A 1 94 ? 1.883 6.411 -15.122 1.00 88.31 94 GLN A O 1
ATOM 757 N N . VAL A 1 95 ? 3.445 6.646 -16.720 1.00 89.31 95 VAL A N 1
ATOM 758 C CA . VAL A 1 95 ? 4.284 7.574 -15.950 1.00 89.31 95 VAL A CA 1
ATOM 759 C C . VAL A 1 95 ? 3.530 8.882 -15.714 1.00 89.31 95 VAL A C 1
ATOM 761 O O . VAL A 1 95 ? 3.529 9.400 -14.598 1.00 89.31 95 VAL A O 1
ATOM 764 N N . ASP A 1 96 ? 2.833 9.386 -16.731 1.00 88.69 96 ASP A N 1
ATOM 765 C CA . ASP A 1 96 ? 2.017 10.595 -16.614 1.00 88.69 96 ASP A CA 1
ATOM 766 C C . ASP A 1 96 ? 0.792 10.393 -15.716 1.00 88.69 96 ASP A C 1
ATOM 768 O O . ASP A 1 96 ? 0.446 11.282 -14.935 1.00 88.69 96 ASP A O 1
ATOM 772 N N . GLN A 1 97 ? 0.163 9.218 -15.764 1.00 88.31 97 GLN A N 1
ATOM 773 C CA . GLN A 1 97 ? -0.907 8.854 -14.842 1.00 88.31 97 GLN A CA 1
ATOM 774 C C . GLN A 1 97 ? -0.401 8.836 -13.397 1.00 88.31 97 GLN A C 1
ATOM 776 O O . GLN A 1 97 ? -1.015 9.465 -12.540 1.00 88.31 97 GLN A O 1
ATOM 781 N N . TRP A 1 98 ? 0.739 8.200 -13.117 1.00 89.69 98 TRP A N 1
ATOM 782 C CA . TRP A 1 98 ? 1.295 8.187 -11.762 1.00 89.69 98 TRP A CA 1
ATOM 783 C C . TRP A 1 98 ? 1.690 9.584 -11.292 1.00 89.69 98 TRP A C 1
ATOM 785 O O . TRP A 1 98 ? 1.422 9.930 -10.147 1.00 89.69 98 TRP A O 1
ATOM 795 N N . LYS A 1 99 ? 2.255 10.429 -12.167 1.00 88.69 99 LYS A N 1
ATOM 796 C CA . LYS A 1 99 ? 2.499 11.847 -11.846 1.00 88.69 99 LYS A CA 1
ATOM 797 C C . LYS A 1 99 ? 1.210 12.540 -11.404 1.00 88.69 99 LYS A C 1
ATOM 799 O O . LYS A 1 99 ? 1.211 13.240 -10.396 1.00 88.69 99 LYS A O 1
ATOM 804 N N . ARG A 1 100 ? 0.103 12.323 -12.121 1.00 86.62 100 ARG A N 1
ATOM 805 C CA . ARG A 1 100 ? -1.207 12.890 -11.763 1.00 86.62 100 ARG A CA 1
ATOM 806 C C . ARG A 1 100 ? -1.742 12.326 -10.451 1.00 86.62 100 ARG A C 1
ATOM 808 O O . ARG A 1 100 ? -2.165 13.119 -9.623 1.00 86.62 100 ARG A O 1
ATOM 815 N N . GLU A 1 101 ? -1.671 11.014 -10.236 1.00 86.12 101 GLU A N 1
ATOM 816 C CA . GLU A 1 101 ? -2.085 10.358 -8.983 1.00 86.12 101 GLU A CA 1
ATOM 817 C C . GLU A 1 101 ? -1.289 10.869 -7.769 1.00 86.12 101 GLU A C 1
ATOM 819 O O . GLU A 1 101 ? -1.844 11.020 -6.684 1.00 86.12 101 GLU A O 1
ATOM 824 N N . PHE A 1 102 ? 0.003 11.170 -7.941 1.00 84.31 102 PHE A N 1
ATOM 825 C CA . PHE A 1 102 ? 0.844 11.731 -6.878 1.00 84.31 102 PHE A CA 1
ATOM 826 C C . PHE A 1 102 ? 0.517 13.196 -6.566 1.00 84.31 102 PHE A C 1
ATOM 828 O O . PHE A 1 102 ? 0.519 13.588 -5.401 1.00 84.31 102 PHE A O 1
ATOM 835 N N . ILE A 1 103 ? 0.255 14.016 -7.589 1.00 84.50 103 ILE A N 1
ATOM 836 C CA . ILE A 1 103 ? -0.063 15.444 -7.415 1.00 84.50 103 ILE A CA 1
ATOM 837 C C . ILE A 1 103 ? -1.499 15.623 -6.911 1.00 84.50 103 ILE A C 1
ATOM 839 O O . ILE A 1 103 ? -1.775 16.479 -6.072 1.00 84.50 103 ILE A O 1
ATOM 843 N N . GLN A 1 104 ? -2.418 14.819 -7.434 1.00 80.50 104 GLN A N 1
ATOM 844 C CA . GLN A 1 104 ? -3.819 14.776 -7.053 1.00 80.50 104 GLN A CA 1
ATOM 845 C C . GLN A 1 104 ? -4.131 13.365 -6.560 1.00 80.50 104 GLN A C 1
ATOM 847 O O . GLN A 1 104 ? -4.574 12.530 -7.355 1.00 80.50 104 GLN A O 1
ATOM 852 N N . PRO A 1 105 ? -3.922 13.083 -5.260 1.00 73.62 105 PRO A N 1
ATOM 853 C CA . PRO A 1 105 ? -4.385 11.826 -4.702 1.00 73.62 105 PRO A CA 1
ATOM 854 C C . PRO A 1 105 ? -5.886 11.723 -4.963 1.00 73.62 105 PRO A C 1
ATOM 856 O O . PRO A 1 105 ? -6.636 12.658 -4.657 1.00 73.62 105 PRO A O 1
ATOM 859 N N . GLU A 1 106 ? -6.317 10.613 -5.568 1.00 69.06 106 GLU A N 1
ATOM 860 C CA . GLU A 1 106 ? -7.732 10.376 -5.838 1.00 69.06 106 GLU A CA 1
ATOM 861 C C . GLU A 1 106 ? -8.534 10.635 -4.561 1.00 69.06 106 GLU A C 1
ATOM 863 O O . GLU A 1 106 ? -8.278 10.067 -3.494 1.00 69.06 106 GLU A O 1
ATOM 868 N N . GLN A 1 107 ? -9.514 11.534 -4.666 1.00 66.44 107 GLN A N 1
ATOM 869 C CA . GLN A 1 107 ? -10.458 11.767 -3.586 1.00 66.44 107 GLN A CA 1
ATOM 870 C C . GLN A 1 107 ? -11.094 10.422 -3.223 1.00 66.44 107 GLN A C 1
ATOM 872 O O . GLN A 1 107 ? -11.582 9.732 -4.125 1.00 66.44 107 GLN A O 1
ATOM 877 N N . PRO A 1 108 ? -11.141 10.043 -1.931 1.00 64.81 108 PRO A N 1
ATOM 878 C CA . PRO A 1 108 ? -11.718 8.769 -1.547 1.00 64.81 108 PRO A CA 1
ATOM 879 C C . PRO A 1 108 ? -13.134 8.699 -2.105 1.00 64.81 108 PRO A C 1
ATOM 881 O O . PRO A 1 108 ? -13.931 9.630 -1.922 1.00 64.81 108 PRO A O 1
ATOM 884 N N . SER A 1 109 ? -13.413 7.617 -2.834 1.00 73.50 109 SER A N 1
ATOM 885 C CA . SER A 1 109 ? -14.682 7.451 -3.534 1.00 73.50 109 SER A CA 1
ATOM 886 C C . SER A 1 109 ? -15.853 7.685 -2.574 1.00 73.50 109 SER A C 1
ATOM 888 O O . SER A 1 109 ? -15.770 7.399 -1.375 1.00 73.50 109 SER A O 1
ATOM 890 N N . GLN A 1 110 ? -16.980 8.197 -3.078 1.00 76.06 110 GLN A N 1
ATOM 891 C CA . GLN A 1 110 ? -18.162 8.436 -2.237 1.00 76.06 110 GLN A CA 1
ATOM 892 C C . GLN A 1 110 ? -18.592 7.174 -1.467 1.00 76.06 110 GLN A C 1
ATOM 894 O O . GLN A 1 110 ? -19.094 7.274 -0.349 1.00 76.06 110 GLN A O 1
ATOM 899 N N . LYS A 1 111 ? -18.347 5.985 -2.036 1.00 78.69 111 LYS A N 1
ATOM 900 C CA . LYS A 1 111 ? -18.559 4.692 -1.374 1.00 78.69 111 LYS A CA 1
ATOM 901 C C . LYS A 1 111 ? -17.648 4.516 -0.153 1.00 78.69 111 LYS A C 1
ATOM 903 O O . LYS A 1 111 ? -18.156 4.179 0.911 1.00 78.69 111 LYS A O 1
ATOM 908 N N . LEU A 1 112 ? -16.352 4.819 -0.279 1.00 83.44 112 LEU A N 1
ATOM 909 C CA . LEU A 1 112 ? -15.386 4.764 0.827 1.00 83.44 112 LEU A CA 1
ATOM 910 C C . LEU A 1 112 ? -15.734 5.751 1.953 1.00 83.44 112 LEU A C 1
ATOM 912 O O . LEU A 1 112 ? -15.629 5.429 3.134 1.00 83.44 112 LEU A O 1
ATOM 916 N N . LYS A 1 113 ? -16.181 6.962 1.597 1.00 85.50 113 LYS A N 1
ATOM 917 C CA . LYS A 1 113 ? -16.612 7.968 2.583 1.00 85.50 113 LYS A CA 1
ATOM 918 C C . LYS A 1 113 ? -17.832 7.481 3.375 1.00 85.50 113 LYS A C 1
ATOM 920 O O . LYS A 1 113 ? -17.852 7.600 4.598 1.00 85.50 113 LYS A O 1
ATOM 925 N N . LYS A 1 114 ? -18.816 6.885 2.691 1.00 88.44 114 LYS A N 1
ATOM 926 C CA . LYS A 1 114 ? -20.009 6.302 3.326 1.00 88.44 114 LYS A CA 1
ATOM 927 C C . LYS A 1 114 ? -19.658 5.125 4.236 1.00 88.44 114 LYS A C 1
ATOM 929 O O . LYS A 1 114 ? -20.133 5.094 5.367 1.00 88.44 114 LYS A O 1
ATOM 934 N N . SER A 1 115 ? -18.807 4.196 3.794 1.00 89.25 115 SER A N 1
ATOM 935 C CA . SER A 1 115 ? -18.395 3.060 4.630 1.00 89.25 115 SER A CA 1
ATOM 936 C C . SER A 1 115 ? -17.645 3.519 5.880 1.00 89.25 115 SER A C 1
ATOM 938 O O . SER A 1 115 ? -17.930 3.038 6.971 1.00 89.25 115 SER A O 1
ATOM 940 N N . LEU A 1 116 ? -16.758 4.512 5.751 1.00 92.12 116 LEU A N 1
ATOM 941 C CA . LEU A 1 116 ? -16.050 5.086 6.895 1.00 92.12 116 LEU A CA 1
ATOM 942 C C . LEU A 1 116 ? -17.011 5.742 7.897 1.00 92.12 116 LEU A C 1
ATOM 944 O O . LEU A 1 116 ? -16.804 5.651 9.104 1.00 92.12 116 LEU A O 1
ATOM 948 N N . GLN A 1 117 ? -18.064 6.407 7.419 1.00 93.94 117 GLN A N 1
ATOM 949 C CA . GLN A 1 117 ? -19.061 7.028 8.290 1.00 93.94 117 GLN A CA 1
ATOM 950 C C . GLN A 1 117 ? -19.886 5.987 9.058 1.00 93.94 117 GLN A C 1
ATOM 952 O O . GLN A 1 117 ? -20.103 6.161 10.257 1.00 93.94 117 GLN A O 1
ATOM 957 N N . VAL A 1 118 ? -20.300 4.905 8.392 1.00 95.50 118 VAL A N 1
ATOM 958 C CA . VAL A 1 118 ? -21.000 3.782 9.035 1.00 95.50 118 VAL A CA 1
ATOM 959 C C . VAL A 1 118 ? -20.116 3.142 10.105 1.00 95.50 118 VAL A C 1
ATOM 961 O O . VAL A 1 118 ? -20.568 2.940 11.230 1.00 95.50 118 VAL A O 1
ATOM 964 N N . GLU A 1 119 ? -18.840 2.906 9.799 1.00 94.81 119 GLU A N 1
ATOM 965 C CA . GLU A 1 119 ? -17.914 2.301 10.757 1.00 94.81 119 GLU A CA 1
ATOM 966 C C . GLU A 1 119 ? -17.690 3.205 11.975 1.00 94.81 119 GLU A C 1
ATOM 968 O O . GLU A 1 119 ? -17.749 2.746 13.112 1.00 94.81 119 GLU A O 1
ATOM 973 N N . LYS A 1 120 ? -17.556 4.523 11.769 1.00 96.75 120 LYS A N 1
ATOM 974 C CA . LYS A 1 120 ? -17.466 5.494 12.872 1.00 96.75 120 LYS A CA 1
ATOM 975 C C . LYS A 1 120 ? -18.698 5.470 13.776 1.00 96.75 120 LYS A C 1
ATOM 977 O O . LYS A 1 120 ? -18.557 5.529 14.995 1.00 96.75 120 LYS A O 1
ATOM 982 N N . GLN A 1 121 ? -19.898 5.388 13.201 1.00 96.94 121 GLN A N 1
ATOM 983 C CA . GLN A 1 121 ? -21.134 5.292 13.983 1.00 96.94 121 GLN A CA 1
ATOM 984 C C . GLN A 1 121 ? -21.176 4.000 14.800 1.00 96.94 121 GLN A C 1
ATOM 986 O O . GLN A 1 121 ? -21.538 4.031 15.976 1.00 96.94 121 GLN A O 1
ATOM 991 N N . ARG A 1 122 ? -20.747 2.882 14.207 1.00 97.06 122 ARG A N 1
ATOM 992 C CA . ARG A 1 122 ? -20.650 1.594 14.893 1.00 97.06 122 ARG A CA 1
ATOM 993 C C . ARG A 1 122 ? -19.649 1.638 16.045 1.00 97.06 122 ARG A C 1
ATOM 995 O O . ARG A 1 122 ? -19.994 1.217 17.144 1.00 97.06 122 ARG A O 1
ATOM 1002 N N . CYS A 1 123 ? -18.460 2.205 15.835 1.00 97.44 123 CYS A N 1
ATOM 1003 C CA . CYS A 1 123 ? -17.476 2.409 16.900 1.00 97.44 123 CYS A CA 1
ATOM 1004 C C . CYS A 1 123 ? -18.068 3.213 18.063 1.00 97.44 123 CYS A C 1
ATOM 1006 O O . CYS A 1 123 ? -17.983 2.781 19.206 1.00 97.44 123 CYS A O 1
ATOM 1008 N N . GLN A 1 124 ? -18.754 4.324 17.783 1.00 97.62 124 GLN A N 1
ATOM 1009 C CA . GLN A 1 124 ? -19.380 5.141 18.829 1.00 97.62 124 GLN A CA 1
ATOM 1010 C C . GLN A 1 124 ? -20.488 4.405 19.592 1.00 97.62 124 GLN A C 1
ATOM 1012 O O . GLN A 1 124 ? -20.659 4.615 20.794 1.00 97.62 124 GLN A O 1
ATOM 1017 N N . GLN A 1 125 ? -21.278 3.573 18.910 1.00 97.31 125 GLN A N 1
ATOM 1018 C CA . GLN A 1 125 ? -22.295 2.743 19.561 1.00 97.31 125 GLN A CA 1
ATOM 1019 C C . GLN A 1 125 ? -21.644 1.710 20.480 1.00 97.31 125 GLN A C 1
ATOM 1021 O O . GLN A 1 125 ? -22.010 1.624 21.652 1.00 97.31 125 GLN A O 1
ATOM 1026 N N . LEU A 1 126 ? -20.630 1.003 19.978 1.00 98.06 126 LEU A N 1
ATOM 1027 C CA . LEU A 1 126 ? -19.883 0.015 20.747 1.00 98.06 126 LEU A CA 1
ATOM 1028 C C . LEU A 1 126 ? -19.209 0.645 21.968 1.00 98.06 126 LEU A C 1
ATOM 1030 O O . LEU A 1 126 ? -19.343 0.114 23.062 1.00 98.06 126 LEU A O 1
ATOM 1034 N N . GLU A 1 127 ? -18.575 1.810 21.832 1.00 97.56 127 GLU A N 1
ATOM 1035 C CA . GLU A 1 127 ? -17.978 2.540 22.959 1.00 97.56 127 GLU A CA 1
ATOM 1036 C C . GLU A 1 127 ? -19.004 2.897 24.044 1.00 97.56 127 GLU A C 1
ATOM 1038 O O . GLU A 1 127 ? -18.713 2.808 25.238 1.00 97.56 127 GLU A O 1
ATOM 1043 N N . LYS A 1 128 ? -20.221 3.297 23.656 1.00 97.88 128 LYS A N 1
ATOM 1044 C CA . LYS A 1 128 ? -21.296 3.601 24.615 1.00 97.88 128 LYS A CA 1
ATOM 1045 C C . LYS A 1 128 ? -21.772 2.351 25.345 1.00 97.88 128 LYS A C 1
ATOM 1047 O O . LYS A 1 128 ? -21.996 2.407 26.553 1.00 97.88 128 LYS A O 1
ATOM 1052 N N . GLU A 1 129 ? -21.947 1.245 24.632 1.00 97.50 129 GLU A N 1
ATOM 1053 C CA . GLU A 1 129 ? -22.314 -0.032 25.244 1.00 97.50 129 GLU A CA 1
ATOM 1054 C C . GLU A 1 129 ? -21.228 -0.534 26.189 1.00 97.50 129 GLU A C 1
ATOM 1056 O O . GLU A 1 129 ? -21.542 -0.970 27.296 1.00 97.50 129 GLU A O 1
ATOM 1061 N N . LEU A 1 130 ? -19.963 -0.412 25.785 1.00 98.00 130 LEU A N 1
ATOM 1062 C CA . LEU A 1 130 ? -18.806 -0.786 26.587 1.00 98.00 130 LEU A CA 1
ATOM 1063 C C . LEU A 1 130 ? -18.802 0.002 27.904 1.00 98.00 130 LEU A C 1
ATOM 1065 O O . LEU A 1 130 ? -18.833 -0.606 28.969 1.00 98.00 130 LEU A O 1
ATOM 1069 N N . LYS A 1 131 ? -18.945 1.334 27.849 1.00 97.69 131 LYS A N 1
ATOM 1070 C CA . LYS A 1 131 ? -19.032 2.188 29.050 1.00 97.69 131 LYS A CA 1
ATOM 1071 C C . LYS A 1 131 ? -20.185 1.812 29.981 1.00 97.69 131 LYS A C 1
ATOM 1073 O O . LYS A 1 131 ? -20.035 1.842 31.199 1.00 97.69 131 LYS A O 1
ATOM 1078 N N . ARG A 1 132 ? -21.357 1.469 29.432 1.00 97.38 132 ARG A N 1
ATOM 1079 C CA . ARG A 1 132 ? -22.509 1.028 30.241 1.00 97.38 132 ARG A CA 1
ATOM 1080 C C . ARG A 1 132 ? -22.224 -0.301 30.936 1.00 97.38 132 ARG A C 1
ATOM 1082 O O . ARG A 1 132 ? -22.535 -0.439 32.116 1.00 97.38 132 ARG A O 1
ATOM 1089 N N . LYS A 1 133 ? -21.623 -1.252 30.219 1.00 97.44 133 LYS A N 1
ATOM 1090 C CA . LYS A 1 133 ? -21.247 -2.564 30.759 1.00 97.44 133 LYS A CA 1
ATOM 1091 C C . LYS A 1 133 ? -20.147 -2.447 31.811 1.00 97.44 133 LYS A C 1
ATOM 1093 O O . LYS A 1 133 ? -20.276 -3.057 32.863 1.00 97.44 133 LYS A O 1
ATOM 1098 N N . GLU A 1 134 ? -19.129 -1.624 31.582 1.00 97.69 134 GLU A N 1
ATOM 1099 C CA . GLU A 1 134 ? -18.080 -1.335 32.569 1.00 97.69 134 GLU A CA 1
ATOM 1100 C C . GLU A 1 134 ? -18.644 -0.692 33.833 1.00 97.69 134 GLU A C 1
ATOM 1102 O O . GLU A 1 134 ? -18.269 -1.092 34.931 1.00 97.69 134 GLU A O 1
ATOM 1107 N N . LYS A 1 135 ? -19.584 0.254 33.703 1.00 97.62 135 LYS A N 1
ATOM 1108 C CA . LYS A 1 135 ? -20.243 0.866 34.863 1.00 97.62 135 LYS A CA 1
ATOM 1109 C C . LYS A 1 135 ? -21.022 -0.167 35.681 1.00 97.62 135 LYS A C 1
ATOM 1111 O O . LYS A 1 135 ? -20.840 -0.232 36.891 1.00 97.62 135 LYS A O 1
ATOM 1116 N N . ALA A 1 136 ? -21.834 -0.997 35.026 1.00 97.12 136 ALA A N 1
ATOM 1117 C CA . ALA A 1 136 ? -22.580 -2.058 35.702 1.00 97.12 136 ALA A CA 1
ATOM 1118 C C . ALA A 1 136 ? -21.646 -3.088 36.364 1.00 97.12 136 ALA A C 1
ATOM 1120 O O . ALA A 1 136 ? -21.905 -3.541 37.477 1.00 97.12 136 ALA A O 1
ATOM 1121 N N . LEU A 1 137 ? -20.530 -3.424 35.710 1.00 97.88 137 LEU A N 1
ATOM 1122 C CA . LEU A 1 137 ? -19.508 -4.314 36.260 1.00 97.88 137 LEU A CA 1
ATOM 1123 C C . LEU A 1 137 ? -18.842 -3.687 37.494 1.00 97.88 137 LEU A C 1
ATOM 1125 O O . LEU A 1 137 ? -18.690 -4.360 38.511 1.00 97.88 137 LEU A O 1
ATOM 1129 N N . ALA A 1 138 ? -18.503 -2.398 37.446 1.00 97.62 138 ALA A N 1
ATOM 1130 C CA . ALA A 1 138 ? -17.936 -1.673 38.580 1.00 97.62 138 ALA A CA 1
ATOM 1131 C C . ALA A 1 138 ? -18.913 -1.590 39.765 1.00 97.62 138 ALA A C 1
ATOM 1133 O O . ALA A 1 138 ? -18.504 -1.790 40.907 1.00 97.62 138 ALA A O 1
ATOM 1134 N N . GLU A 1 139 ? -20.200 -1.348 39.504 1.00 96.75 139 GLU A N 1
ATOM 1135 C CA . GLU A 1 139 ? -21.251 -1.365 40.528 1.00 96.75 139 GLU A CA 1
ATOM 1136 C C . GLU A 1 139 ? -21.385 -2.758 41.164 1.00 96.75 139 GLU A C 1
ATOM 1138 O O . GLU A 1 139 ? -21.371 -2.873 42.389 1.00 96.75 139 GLU A O 1
ATOM 1143 N N . ALA A 1 140 ? -21.409 -3.830 40.364 1.00 97.56 140 ALA A N 1
ATOM 1144 C CA . ALA A 1 140 ? -21.435 -5.201 40.875 1.00 97.56 140 ALA A CA 1
ATOM 1145 C C . ALA A 1 140 ? -20.192 -5.532 41.722 1.00 97.56 140 ALA A C 1
ATOM 1147 O O . ALA A 1 140 ? -20.309 -6.107 42.804 1.00 97.56 140 ALA A O 1
ATOM 1148 N N . ALA A 1 141 ? -19.002 -5.118 41.277 1.00 97.12 141 ALA A N 1
ATOM 1149 C CA . ALA A 1 141 ? -17.768 -5.288 42.039 1.00 97.12 141 ALA A CA 1
ATOM 1150 C C . ALA A 1 141 ? -17.810 -4.522 43.374 1.00 97.12 141 ALA A C 1
ATOM 1152 O O . ALA A 1 141 ? -17.392 -5.055 44.402 1.00 97.12 141 ALA A O 1
ATOM 1153 N N . ALA A 1 142 ? -18.355 -3.301 43.389 1.00 97.12 142 ALA A N 1
ATOM 1154 C CA . ALA A 1 142 ? -18.523 -2.520 44.611 1.00 97.12 142 ALA A CA 1
ATOM 1155 C C . ALA A 1 142 ? -19.482 -3.199 45.601 1.00 97.12 142 ALA A C 1
ATOM 1157 O O . ALA A 1 142 ? -19.173 -3.266 46.792 1.00 97.12 142 ALA A O 1
ATOM 1158 N N . LEU A 1 143 ? -20.600 -3.756 45.119 1.00 96.69 143 LEU A N 1
ATOM 1159 C CA . LEU A 1 143 ? -21.540 -4.511 45.954 1.00 96.69 143 LEU A CA 1
ATOM 1160 C C . LEU A 1 143 ? -20.885 -5.751 46.574 1.00 96.69 143 LEU A C 1
ATOM 1162 O O . LEU A 1 143 ? -21.026 -5.965 47.775 1.00 96.69 143 LEU A O 1
ATOM 1166 N N . LEU A 1 144 ? -20.102 -6.516 45.806 1.00 96.62 144 LEU A N 1
ATOM 1167 C CA . LEU A 1 144 ? -19.361 -7.673 46.329 1.00 96.62 144 LEU A CA 1
ATOM 1168 C C . LEU A 1 144 ? -18.345 -7.270 47.408 1.00 96.62 144 LEU A C 1
ATOM 1170 O O . LEU A 1 144 ? -18.210 -7.942 48.432 1.00 96.62 144 LEU A O 1
ATOM 1174 N N . VAL A 1 145 ? -17.641 -6.151 47.212 1.00 96.50 145 VAL A N 1
ATOM 1175 C CA . VAL A 1 145 ? -16.705 -5.619 48.215 1.00 96.50 145 VAL A CA 1
ATOM 1176 C C . VAL A 1 145 ? -17.442 -5.198 49.486 1.00 96.50 145 VAL A C 1
ATOM 1178 O O . VAL A 1 145 ? -16.970 -5.492 50.585 1.00 96.50 145 VAL A O 1
ATOM 1181 N N . LEU A 1 146 ? -18.588 -4.524 49.359 1.00 94.81 146 LEU A N 1
ATOM 1182 C CA . LEU A 1 146 ? -19.413 -4.128 50.501 1.00 94.81 146 LEU A CA 1
ATOM 1183 C C . LEU A 1 146 ? -19.960 -5.344 51.251 1.00 94.81 146 LEU A C 1
ATOM 1185 O O . LEU A 1 146 ? -19.848 -5.381 52.472 1.00 94.81 146 LEU A O 1
ATOM 1189 N N . GLN A 1 147 ? -20.461 -6.357 50.541 1.00 94.06 147 GLN A N 1
ATOM 1190 C CA . GLN A 1 147 ? -20.929 -7.612 51.133 1.00 94.06 147 GLN A CA 1
ATOM 1191 C C . GLN A 1 147 ? -19.817 -8.294 51.936 1.00 94.06 147 GLN A C 1
ATOM 1193 O O . GLN A 1 147 ? -20.023 -8.656 53.092 1.00 94.06 147 GLN A O 1
ATOM 1198 N N . LYS A 1 148 ? -18.609 -8.399 51.369 1.00 94.44 148 LYS A N 1
ATOM 1199 C CA . LYS A 1 148 ? -17.454 -8.982 52.064 1.00 94.44 148 LYS A CA 1
ATOM 1200 C C . LYS A 1 148 ? -17.061 -8.182 53.311 1.00 94.44 148 LYS A C 1
ATOM 1202 O O . LYS A 1 148 ? -16.737 -8.767 54.341 1.00 94.44 148 LYS A O 1
ATOM 1207 N N . LYS A 1 149 ? -17.081 -6.846 53.234 1.00 93.06 149 LYS A N 1
ATOM 1208 C CA . LYS A 1 149 ? -16.806 -5.977 54.392 1.00 93.06 149 LYS A CA 1
ATOM 1209 C C . LYS A 1 149 ? -17.866 -6.133 55.480 1.00 93.06 149 LYS A C 1
ATOM 1211 O O . LYS A 1 149 ? -17.502 -6.220 56.645 1.00 93.06 149 LYS A O 1
ATOM 1216 N N . ALA A 1 150 ? -19.140 -6.204 55.105 1.00 93.19 150 ALA A N 1
ATOM 1217 C CA . ALA A 1 150 ? -20.241 -6.424 56.033 1.00 93.19 150 ALA A CA 1
ATOM 1218 C C . ALA A 1 150 ? -20.098 -7.772 56.759 1.00 93.19 150 ALA A C 1
ATOM 1220 O O . ALA A 1 150 ? -20.086 -7.796 57.985 1.00 93.19 150 ALA A O 1
ATOM 1221 N N . GLN A 1 151 ? -19.866 -8.863 56.021 1.00 90.75 151 GLN A N 1
ATOM 1222 C CA . GLN A 1 151 ? -19.598 -10.189 56.597 1.00 90.75 151 GLN A CA 1
ATOM 1223 C C . GLN A 1 151 ? -18.393 -10.188 57.550 1.00 90.75 151 GLN A C 1
ATOM 1225 O O . GLN A 1 151 ? -18.404 -10.876 58.562 1.00 90.75 151 GLN A O 1
ATOM 1230 N N . SER A 1 152 ? -17.354 -9.399 57.261 1.00 90.88 152 SER A N 1
ATOM 1231 C CA . SER A 1 152 ? -16.186 -9.284 58.142 1.00 90.88 152 SER A CA 1
ATOM 1232 C C . SER A 1 152 ? -16.461 -8.521 59.442 1.00 90.88 152 SER A C 1
ATOM 1234 O O . SER A 1 152 ? -15.721 -8.719 60.401 1.00 90.88 152 SER A O 1
ATOM 1236 N N . ILE A 1 153 ? -17.439 -7.611 59.461 1.00 89.00 153 ILE A N 1
ATOM 1237 C CA . ILE A 1 153 ? -17.770 -6.785 60.633 1.00 89.00 153 ILE A CA 1
ATOM 1238 C C . ILE A 1 153 ? -18.809 -7.488 61.504 1.00 89.00 153 ILE A C 1
ATOM 1240 O O . ILE A 1 153 ? -18.651 -7.538 62.719 1.00 89.00 153 ILE A O 1
ATOM 1244 N N . TRP A 1 154 ? -19.865 -8.012 60.883 1.00 84.50 154 TRP A N 1
ATOM 1245 C CA . TRP A 1 154 ? -20.996 -8.615 61.588 1.00 84.50 154 TRP A CA 1
ATOM 1246 C C . TRP A 1 154 ? -20.875 -10.134 61.760 1.00 84.50 154 TRP A C 1
ATOM 1248 O O . TRP A 1 154 ? -21.659 -10.711 62.501 1.00 84.50 154 TRP A O 1
ATOM 1258 N N . GLY A 1 155 ? -19.865 -10.770 61.154 1.00 72.44 155 GLY A N 1
ATOM 1259 C CA . GLY A 1 155 ? -19.778 -12.227 61.087 1.00 72.44 155 GLY A CA 1
ATOM 1260 C C . GLY A 1 155 ? -20.761 -12.795 60.062 1.00 72.44 155 GLY A C 1
ATOM 1261 O O . GLY A 1 155 ? -21.645 -12.097 59.566 1.00 72.44 155 GLY A O 1
ATOM 1262 N N . GLN A 1 156 ? -20.575 -14.057 59.681 1.00 61.62 156 GLN A N 1
ATOM 1263 C CA . GLN A 1 156 ? -21.609 -14.774 58.943 1.00 61.62 156 GLN A CA 1
ATOM 1264 C C . GLN A 1 156 ? -22.706 -15.126 59.948 1.00 61.62 156 GLN A C 1
ATOM 1266 O O . GLN A 1 156 ? -22.432 -15.868 60.887 1.00 61.62 156 GLN A O 1
ATOM 1271 N N . ASP A 1 157 ? -23.922 -14.613 59.757 1.00 54.62 157 ASP A N 1
ATOM 1272 C CA . ASP A 1 157 ? -25.089 -15.344 60.244 1.00 54.62 157 ASP A CA 1
ATOM 1273 C C . ASP A 1 157 ? -25.095 -16.664 59.455 1.00 54.62 157 ASP A C 1
ATOM 1275 O O . ASP A 1 157 ? -25.449 -16.706 58.274 1.00 54.62 157 ASP A O 1
ATOM 1279 N N . GLU A 1 158 ? -24.535 -17.711 60.061 1.00 62.97 158 GLU A N 1
ATOM 1280 C CA . GLU A 1 158 ? -24.700 -19.080 59.591 1.00 62.97 158 GLU A CA 1
ATOM 1281 C C . GLU A 1 158 ? -26.182 -19.479 59.707 1.00 62.97 158 GLU A C 1
ATOM 1283 O O . GLU A 1 158 ? -26.868 -19.086 60.647 1.00 62.97 158 GLU A O 1
ATOM 1288 N N . GLU A 1 159 ? -26.610 -20.314 58.752 1.00 46.72 159 GLU A N 1
ATOM 1289 C CA . GLU A 1 159 ? -27.881 -21.056 58.667 1.00 46.72 159 GLU A CA 1
ATOM 1290 C C . GLU A 1 159 ? -29.087 -20.370 57.984 1.00 46.72 159 GLU A C 1
ATOM 1292 O O . GLU A 1 159 ? -30.011 -19.887 58.637 1.00 46.72 159 GLU A O 1
ATOM 1297 N N . ALA A 1 160 ? -29.119 -20.440 56.640 1.00 38.62 160 ALA A N 1
ATOM 1298 C CA . ALA A 1 160 ? -30.223 -21.011 55.833 1.00 38.62 160 ALA A CA 1
ATOM 1299 C C . ALA A 1 160 ? -29.887 -21.027 54.328 1.00 38.62 160 ALA A C 1
ATOM 1301 O O . ALA A 1 160 ? -29.545 -19.955 53.776 1.00 38.62 160 ALA A O 1
#

InterPro domains:
  IPR009057 Homedomain-like superfamily [SSF46689] (2-53)

Foldseek 3Di:
DDDDDPVNLVVLVPCCDPPNNDDLVVSCVVPVDDSVVVVVSVVVVVVVVVPPPDLDPPVPDDLVRLVVLLVVCVPDDPVRNCVVCVVSVHDPVVNVVSVCCVVDVPDPPPVRVVVVVVVVVVVVVVVVVVVVVVVVVVVVVVVVVVVVVCCVVVPDPDDD

pLDDT: mean 84.12, std 12.62, range [38.62, 98.06]

Secondary structure (DSSP, 8-state):
-----HHHHHHHHHHHSTTT---HHHHHHHH---HHHHHHHHHHHHHHHHTS-----GGG--HHHHHHHHHHTTT--HHHHHHHHHHHT--HHHHHHHHHHHHSPPPPPHHHHHHHHHHHHHHHHHHHHHHHHHHHHHHHHHHHHHHHHHHHHH------

Organism: NCBI:txid2994442